Protein AF-W1Y6Q9-F1 (afdb_monomer)

InterPro domains:
  IPR003767 Malate/L-lactate dehydrogenase-like [PF02615] (8-57)
  IPR003767 Malate/L-lactate dehydrogenase-like [PTHR11091] (5-57)
  IPR036111 Malate/L-sulfolactate/L-lactate dehydrogenase-like superfamily [SSF89733] (6-57)
  IPR043144 Malate/L-sulfolactate/L-lactate dehydrogenase-like, alpha-helical domain [G3DSA:1.10.1530.10] (4-57)

Sequence (57 aa):
MESGHRFDAQTLHSFIQAVFRQMGSEEQEAKLVADHLIAANLAGHDSHGIGMIPSYV

Secondary structure (DSSP, 8-state):
--------HHHHHHHHHHHHHHTT--HHHHHHHHHHHHHHHHTT-GGGSGGGHHHH-

Solvent-accessible surface area (backbone atoms only — not comparable to full-atom values): 3360 Å² total; per-residue (Å²): 134,88,91,76,84,89,76,59,67,69,61,52,32,52,50,44,24,51,52,34,42,73,74,68,42,52,72,69,55,15,46,52,52,21,54,51,21,48,51,24,42,77,71,70,41,50,89,60,8,72,79,43,54,79,75,78,104

Nearest PDB structures (foldseek):
  2g8y-assembly1_B  TM=1.004E+00  e=2.043E-06  Escherichia coli K-12
  1x0a-assembly1_A  TM=9.736E-01  e=1.969E-02  Thermus thermophilus HB8
  1xrh-assembly1_B  TM=9.633E-01  e=1.512E-01  Escherichia coli
  7pkq-assembly1_v  TM=5.959E-01  e=1.631E+00  Chlamydomonas reinhardtii
  5zwa-assembly1_A  TM=7.010E-01  e=5.931E+00  Salmonella enterica

Organism: NCBI:txid408170

Structure (mmCIF, N/CA/C/O backbone):
data_AF-W1Y6Q9-F1
#
_entry.id   AF-W1Y6Q9-F1
#
loop_
_atom_site.group_PDB
_atom_site.id
_atom_site.type_symbol
_atom_site.label_atom_id
_atom_site.label_alt_id
_atom_site.label_comp_id
_atom_site.label_asym_id
_atom_site.label_entity_id
_atom_site.label_seq_id
_atom_site.pdbx_PDB_ins_code
_atom_site.Cartn_x
_atom_site.Cartn_y
_atom_site.Cartn_z
_atom_site.occupancy
_atom_site.B_iso_or_equiv
_atom_site.auth_seq_id
_atom_site.auth_comp_id
_atom_site.auth_asym_id
_atom_site.auth_atom_id
_atom_site.pdbx_PDB_model_num
ATOM 1 N N . MET A 1 1 ? 3.965 -10.950 -24.304 1.00 47.56 1 MET A N 1
ATOM 2 C CA . MET A 1 1 ? 2.780 -10.973 -23.425 1.00 47.56 1 MET A CA 1
ATOM 3 C C . MET A 1 1 ? 3.082 -10.035 -22.275 1.00 47.56 1 MET A C 1
ATOM 5 O O . MET A 1 1 ? 3.943 -10.366 -21.474 1.00 47.56 1 MET A O 1
ATOM 9 N N . GLU A 1 2 ? 2.488 -8.846 -22.237 1.00 60.19 2 GLU A N 1
ATOM 10 C CA . GLU A 1 2 ? 2.619 -7.972 -21.065 1.00 60.19 2 GLU A CA 1
ATOM 11 C C . GLU A 1 2 ? 1.639 -8.467 -19.998 1.00 60.19 2 GLU A C 1
ATOM 13 O O . GLU A 1 2 ? 0.450 -8.172 -20.044 1.00 60.19 2 GLU A O 1
ATOM 18 N N . SER A 1 3 ? 2.115 -9.309 -19.082 1.00 78.50 3 SER A N 1
ATOM 19 C CA . SER A 1 3 ? 1.310 -9.904 -18.008 1.00 78.50 3 SER A CA 1
ATOM 20 C C . SER A 1 3 ? 1.377 -9.069 -16.724 1.00 78.50 3 SER A C 1
ATOM 22 O O . SER A 1 3 ? 1.692 -9.595 -15.659 1.00 78.50 3 SER A O 1
ATOM 24 N N . GLY A 1 4 ? 1.147 -7.760 -16.833 1.00 86.38 4 GLY A N 1
ATOM 25 C CA . GLY A 1 4 ? 1.206 -6.823 -15.711 1.00 86.38 4 GLY A CA 1
ATOM 26 C C . GLY A 1 4 ? -0.063 -5.987 -15.592 1.00 86.38 4 GLY A C 1
ATOM 27 O O . GLY A 1 4 ? -0.727 -5.697 -16.586 1.00 86.38 4 GLY A O 1
ATOM 28 N N . HIS A 1 5 ? -0.385 -5.575 -14.369 1.00 94.94 5 HIS A N 1
ATOM 29 C CA . HIS A 1 5 ? -1.475 -4.646 -14.091 1.00 94.94 5 HIS A CA 1
ATOM 30 C C . HIS A 1 5 ? -0.897 -3.297 -13.670 1.00 94.94 5 HIS A C 1
ATOM 32 O O . HIS A 1 5 ? 0.095 -3.238 -12.945 1.00 94.94 5 HIS A O 1
ATOM 38 N N . ARG A 1 6 ? -1.531 -2.209 -1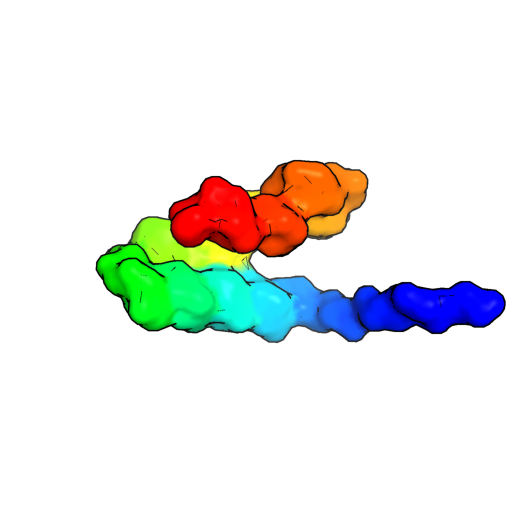4.112 1.00 96.00 6 ARG A N 1
ATOM 39 C CA . ARG A 1 6 ? -1.281 -0.874 -13.568 1.00 96.00 6 ARG A CA 1
ATOM 40 C C . ARG A 1 6 ? -2.418 -0.519 -12.631 1.00 96.00 6 ARG A C 1
ATOM 42 O O . ARG A 1 6 ? -3.582 -0.636 -13.005 1.00 96.00 6 ARG A O 1
ATOM 49 N N . PHE A 1 7 ? -2.056 -0.071 -11.442 1.00 97.62 7 PHE A N 1
ATOM 50 C CA . PHE A 1 7 ? -2.993 0.393 -10.433 1.00 97.62 7 PHE A CA 1
ATOM 51 C C . PHE A 1 7 ? -2.746 1.872 -10.164 1.00 97.62 7 PHE A C 1
ATOM 53 O O . PHE A 1 7 ? -1.606 2.334 -10.192 1.00 97.62 7 PHE A O 1
ATOM 60 N N . ASP A 1 8 ? -3.824 2.606 -9.915 1.00 98.38 8 ASP A N 1
ATOM 61 C CA . ASP A 1 8 ? -3.747 3.966 -9.398 1.00 98.38 8 ASP A CA 1
ATOM 62 C C . ASP A 1 8 ? -3.202 3.955 -7.959 1.00 98.38 8 ASP A C 1
ATOM 64 O O . ASP A 1 8 ? -3.587 3.111 -7.144 1.00 98.38 8 ASP A O 1
ATOM 68 N N . ALA A 1 9 ? -2.303 4.889 -7.646 1.00 98.25 9 ALA A N 1
ATOM 69 C CA . ALA A 1 9 ? -1.589 4.902 -6.374 1.00 98.25 9 ALA A CA 1
ATOM 70 C C . ALA A 1 9 ? -2.523 5.184 -5.187 1.00 98.25 9 ALA A C 1
ATOM 72 O O . ALA A 1 9 ? -2.410 4.523 -4.157 1.00 98.25 9 ALA A O 1
ATOM 73 N N . GLN A 1 10 ? -3.471 6.116 -5.327 1.00 98.44 10 GLN A N 1
ATOM 74 C CA . GLN A 1 10 ? -4.447 6.437 -4.277 1.00 98.44 10 GLN A CA 1
ATOM 75 C C . GLN A 1 10 ? -5.410 5.274 -4.018 1.00 98.44 10 GLN A C 1
ATOM 77 O O . GLN A 1 10 ? -5.754 4.980 -2.869 1.00 98.44 10 GLN A O 1
ATOM 82 N N . THR A 1 11 ? -5.816 4.584 -5.081 1.00 98.50 11 THR A N 1
ATOM 83 C CA . THR A 1 11 ? -6.661 3.390 -4.992 1.00 98.50 11 THR A CA 1
ATOM 84 C C . THR A 1 11 ? -5.926 2.268 -4.262 1.00 98.50 11 THR A C 1
ATOM 86 O O . THR A 1 11 ? -6.476 1.662 -3.342 1.00 98.50 11 THR A O 1
ATOM 89 N N . LEU A 1 12 ? -4.660 2.027 -4.617 1.00 98.12 12 LEU A N 1
ATOM 90 C CA . LEU A 1 12 ? -3.841 1.002 -3.978 1.00 98.12 12 LEU A CA 1
ATOM 91 C C . LEU A 1 12 ? -3.541 1.347 -2.512 1.00 98.12 12 LEU A C 1
ATOM 93 O O . LEU A 1 12 ? -3.640 0.484 -1.649 1.00 98.12 12 LEU A O 1
ATOM 97 N N . HIS A 1 13 ? -3.266 2.616 -2.206 1.00 98.56 13 HIS A N 1
ATOM 98 C CA . HIS A 1 13 ? -3.094 3.106 -0.835 1.00 98.56 13 HIS A CA 1
ATOM 99 C C . HIS A 1 13 ? -4.323 2.830 0.036 1.00 98.56 13 HIS A C 1
ATOM 101 O O . HIS A 1 13 ? -4.205 2.276 1.129 1.00 98.56 13 HIS A O 1
ATOM 107 N N . SER A 1 14 ? -5.512 3.144 -0.482 1.00 98.56 14 SER A N 1
ATOM 108 C CA . SER A 1 14 ? -6.782 2.913 0.216 1.00 98.56 14 SER A CA 1
ATOM 109 C C . SER A 1 14 ? -7.052 1.421 0.431 1.00 98.56 14 SER A C 1
ATOM 111 O O . SER A 1 14 ? -7.518 1.025 1.499 1.00 98.56 14 SER A O 1
ATOM 113 N N . PHE A 1 15 ? -6.715 0.582 -0.555 1.00 98.38 15 PHE A N 1
ATOM 114 C CA . PHE A 1 15 ? -6.789 -0.873 -0.427 1.00 98.38 15 PHE A CA 1
ATOM 115 C C . PHE A 1 15 ? -5.888 -1.389 0.702 1.00 98.38 15 PHE A C 1
ATOM 117 O O . PHE A 1 15 ? -6.353 -2.140 1.556 1.00 98.38 15 PHE A O 1
ATOM 124 N N . ILE A 1 16 ? -4.627 -0.950 0.749 1.00 98.06 16 ILE A N 1
ATOM 125 C CA . ILE A 1 16 ? -3.678 -1.364 1.788 1.00 98.06 16 ILE A CA 1
ATOM 126 C C . ILE A 1 16 ? -4.189 -0.958 3.174 1.00 98.06 16 ILE A C 1
ATOM 128 O O . ILE A 1 16 ? -4.225 -1.795 4.075 1.00 98.06 16 ILE A O 1
ATOM 132 N N . GLN A 1 17 ? -4.651 0.286 3.340 1.00 98.44 17 GLN A N 1
ATOM 133 C CA . GLN A 1 17 ? -5.250 0.724 4.604 1.00 98.44 17 GLN A CA 1
ATOM 134 C C . GLN A 1 17 ? -6.415 -0.180 5.019 1.00 98.44 17 GLN A C 1
ATOM 136 O O . GLN A 1 17 ? -6.456 -0.635 6.159 1.00 98.44 17 GLN A O 1
ATOM 141 N N . ALA A 1 18 ? -7.341 -0.479 4.102 1.00 98.31 18 ALA A N 1
ATOM 142 C CA . ALA A 1 18 ? -8.492 -1.331 4.392 1.00 98.31 18 ALA A CA 1
ATOM 143 C C . ALA A 1 18 ? -8.079 -2.745 4.834 1.00 98.31 18 ALA A C 1
ATOM 145 O O . ALA A 1 18 ? -8.665 -3.276 5.778 1.00 98.31 18 ALA A O 1
ATOM 146 N N . VAL A 1 19 ? -7.048 -3.328 4.209 1.00 97.69 19 VAL A N 1
ATOM 147 C CA . VAL A 1 19 ? -6.486 -4.626 4.615 1.00 97.69 19 VAL A CA 1
ATOM 148 C C . VAL A 1 19 ? -5.992 -4.570 6.062 1.00 97.69 19 VAL A C 1
ATOM 150 O O . VAL A 1 19 ? -6.468 -5.349 6.883 1.00 97.69 19 VAL A O 1
ATOM 153 N N . PHE A 1 20 ? -5.121 -3.620 6.417 1.00 97.88 20 PHE A N 1
ATOM 154 C CA . PHE A 1 20 ? -4.588 -3.525 7.786 1.00 97.88 20 PHE A CA 1
ATOM 155 C C . PHE A 1 20 ? -5.668 -3.206 8.827 1.00 97.88 20 PHE A C 1
ATOM 157 O O . PHE A 1 20 ? -5.681 -3.804 9.902 1.00 97.88 20 PHE A O 1
ATOM 164 N N . ARG A 1 21 ? -6.645 -2.345 8.504 1.00 98.12 21 ARG A N 1
ATOM 165 C CA . ARG A 1 21 ? -7.805 -2.108 9.383 1.00 98.12 21 ARG A CA 1
ATOM 166 C C . ARG A 1 21 ? -8.602 -3.388 9.627 1.00 98.12 21 ARG A C 1
ATOM 168 O O . ARG A 1 21 ? -8.997 -3.649 10.759 1.00 98.12 21 ARG A O 1
ATOM 175 N N . GLN A 1 22 ? -8.819 -4.197 8.590 1.00 97.50 22 GLN A N 1
ATOM 176 C CA . GLN A 1 22 ? -9.531 -5.470 8.712 1.00 97.50 22 GLN A CA 1
ATOM 177 C C . GLN A 1 22 ? -8.741 -6.510 9.522 1.00 97.50 22 GLN A C 1
ATOM 179 O O . GLN A 1 22 ? -9.344 -7.387 10.143 1.00 97.50 22 GLN A O 1
ATOM 184 N N . MET A 1 23 ? -7.414 -6.391 9.549 1.00 95.38 23 MET A N 1
ATOM 185 C CA . MET A 1 23 ? -6.518 -7.204 10.374 1.00 95.38 23 MET A CA 1
ATOM 186 C C . MET A 1 23 ? -6.429 -6.748 11.837 1.00 95.38 23 MET A C 1
ATOM 188 O O . MET A 1 23 ? -5.829 -7.446 12.650 1.00 95.38 23 MET A O 1
ATOM 192 N N . GLY A 1 24 ? -7.056 -5.623 12.190 1.00 97.12 24 GLY A N 1
ATOM 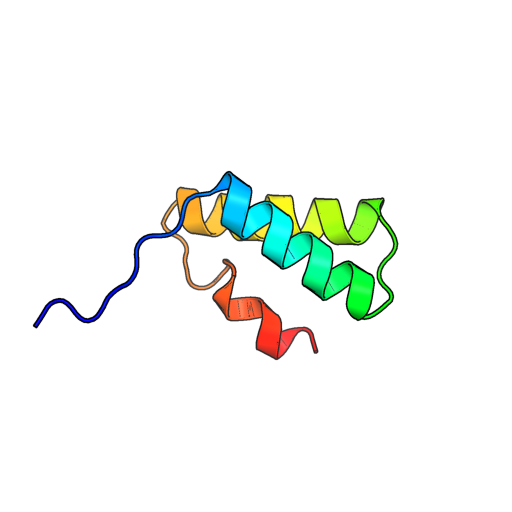193 C CA . GLY A 1 24 ? -7.125 -5.119 13.561 1.00 97.12 24 GLY A CA 1
ATOM 194 C C . GLY A 1 24 ? -6.184 -3.955 13.868 1.00 97.12 24 GLY A C 1
ATOM 195 O O . GLY A 1 24 ? -6.205 -3.473 14.999 1.00 97.12 24 GLY A O 1
ATOM 196 N N . SER A 1 25 ? -5.411 -3.466 12.893 1.00 97.81 25 SER A N 1
ATOM 197 C CA . SER A 1 25 ? -4.598 -2.260 13.073 1.00 97.81 25 SER A CA 1
ATOM 198 C C . SER A 1 25 ? -5.469 -1.036 13.350 1.00 97.81 25 SER A C 1
ATOM 200 O O . SER A 1 25 ? -6.551 -0.849 12.775 1.00 97.81 25 SER A O 1
ATOM 202 N N . GLU A 1 26 ? -4.956 -0.149 14.197 1.00 98.38 26 GLU A N 1
ATOM 203 C CA . GLU A 1 26 ? -5.536 1.174 14.398 1.00 98.38 26 GLU A CA 1
ATOM 204 C C . GLU A 1 26 ? -5.445 2.023 13.121 1.00 98.38 26 GLU A C 1
ATOM 206 O O . GLU A 1 26 ? -4.662 1.753 12.209 1.00 98.38 26 GLU A O 1
ATOM 211 N N . GLU A 1 27 ? -6.244 3.091 13.052 1.00 97.94 27 GLU A N 1
ATOM 212 C CA . GLU A 1 27 ? -6.293 3.978 11.884 1.00 97.94 27 GLU A CA 1
ATOM 213 C C . GLU A 1 27 ? -4.936 4.546 11.498 1.00 97.94 27 GLU A C 1
ATOM 215 O O . GLU A 1 27 ? -4.533 4.486 10.336 1.00 97.94 27 GLU A O 1
ATOM 220 N N . GLN A 1 28 ? -4.228 5.065 12.496 1.00 98.38 28 GLN A N 1
ATOM 221 C CA . GLN A 1 28 ? -2.937 5.689 12.287 1.00 98.38 28 GLN A CA 1
ATOM 222 C C . GLN A 1 28 ? -1.893 4.664 11.836 1.00 98.38 28 GLN A C 1
ATOM 224 O O . GLN A 1 28 ? -1.103 4.960 10.943 1.00 98.38 28 GLN A O 1
ATOM 229 N N . GLU A 1 29 ? -1.903 3.461 12.413 1.00 98.25 29 GLU A N 1
ATOM 230 C CA . GLU A 1 29 ? -0.981 2.389 12.034 1.00 98.25 29 GLU A CA 1
ATOM 231 C C 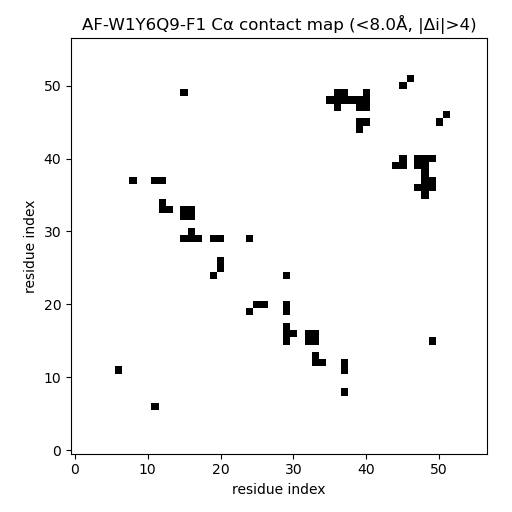. GLU A 1 29 ? -1.223 1.942 10.589 1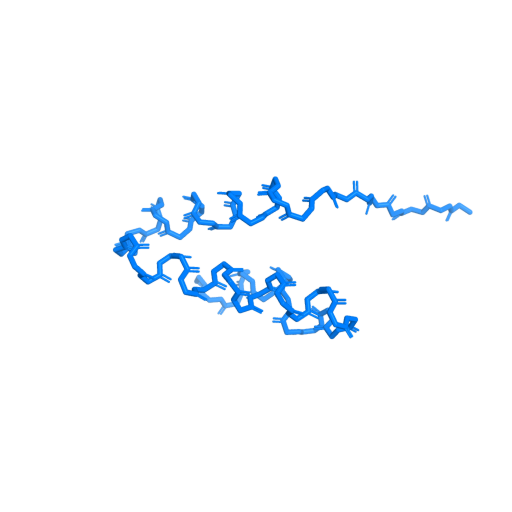.00 98.25 29 GLU A C 1
ATOM 233 O O . GLU A 1 29 ? -0.298 1.962 9.777 1.00 98.25 29 GLU A O 1
ATOM 238 N N . ALA A 1 30 ? -2.475 1.642 10.229 1.00 98.38 30 ALA A N 1
ATOM 239 C CA . ALA A 1 30 ? -2.837 1.242 8.871 1.00 98.38 30 ALA A CA 1
ATOM 240 C C . ALA A 1 30 ? -2.452 2.312 7.836 1.00 98.38 30 ALA A C 1
ATOM 242 O O . ALA A 1 30 ? -1.936 1.989 6.762 1.00 98.38 30 ALA A O 1
ATOM 243 N N . LYS A 1 31 ? -2.655 3.594 8.172 1.00 98.50 31 LYS A N 1
ATOM 244 C CA . LYS A 1 31 ? -2.243 4.716 7.326 1.00 98.50 31 LYS A CA 1
ATOM 245 C C . LYS A 1 31 ? -0.724 4.769 7.149 1.00 98.50 31 LYS A C 1
ATOM 24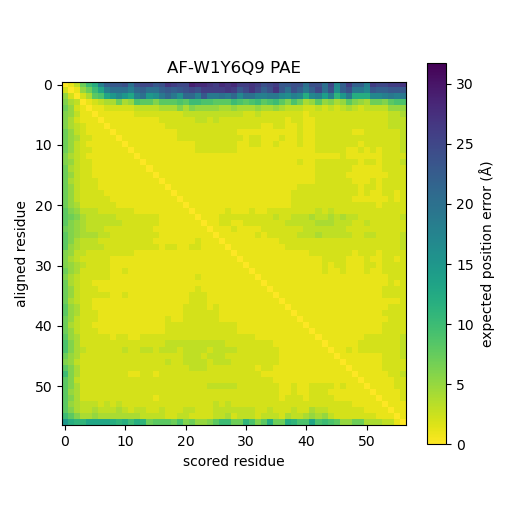7 O O . LYS A 1 31 ? -0.264 4.901 6.018 1.00 98.50 31 LYS A O 1
ATOM 252 N N . LEU A 1 32 ? 0.049 4.664 8.231 1.00 98.62 32 LEU A N 1
ATOM 253 C CA . LEU A 1 32 ? 1.515 4.715 8.175 1.00 98.62 32 LEU A CA 1
ATOM 254 C C . LEU A 1 32 ? 2.095 3.566 7.342 1.00 98.62 32 LEU A C 1
ATOM 256 O O . LEU A 1 32 ? 2.997 3.792 6.534 1.00 98.62 32 LEU A O 1
ATOM 260 N N . VAL A 1 33 ? 1.553 2.355 7.493 1.00 98.12 33 VAL A N 1
ATOM 261 C CA . VAL A 1 33 ? 1.959 1.202 6.679 1.00 98.12 33 VAL A CA 1
ATOM 262 C C . VAL A 1 33 ? 1.638 1.451 5.203 1.00 98.12 33 VAL A C 1
ATOM 264 O O . VAL A 1 33 ? 2.515 1.298 4.354 1.00 98.12 33 VAL A O 1
ATOM 267 N N . ALA A 1 34 ? 0.423 1.903 4.881 1.00 98.44 34 ALA A N 1
ATOM 268 C CA . ALA A 1 34 ? 0.042 2.209 3.503 1.00 98.44 34 ALA A CA 1
ATOM 269 C C . ALA A 1 34 ? 0.904 3.316 2.874 1.00 98.44 34 ALA A C 1
ATOM 271 O O . ALA A 1 34 ? 1.334 3.172 1.728 1.00 98.44 34 ALA A O 1
ATOM 272 N N . ASP A 1 35 ? 1.198 4.386 3.620 1.00 98.69 35 ASP A N 1
ATOM 273 C CA . ASP A 1 35 ? 2.091 5.463 3.180 1.00 98.69 35 ASP A CA 1
ATOM 274 C C . ASP A 1 35 ? 3.473 4.899 2.799 1.00 98.69 35 ASP A C 1
AT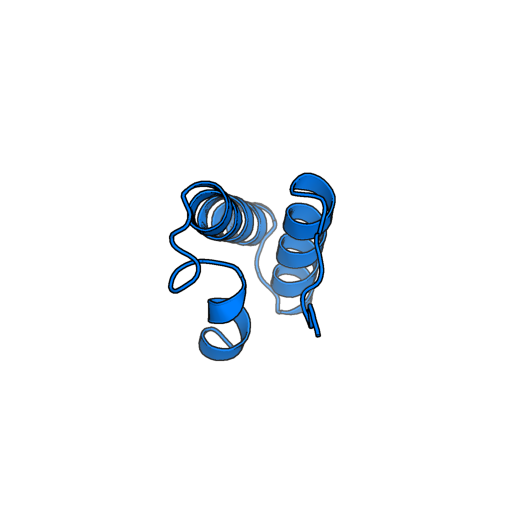OM 276 O O . ASP A 1 35 ? 3.999 5.215 1.731 1.00 98.69 35 ASP A O 1
ATOM 280 N N . HIS A 1 36 ? 4.044 4.032 3.643 1.00 98.56 36 HIS A N 1
ATOM 281 C CA . HIS A 1 36 ? 5.382 3.480 3.431 1.00 98.56 36 HIS A CA 1
ATOM 282 C C . HIS A 1 36 ? 5.444 2.517 2.238 1.00 98.56 36 HIS A C 1
ATOM 284 O O . HIS A 1 36 ? 6.317 2.654 1.379 1.00 98.56 36 HIS A O 1
ATOM 290 N N . LEU A 1 37 ? 4.496 1.578 2.145 1.00 98.50 37 LEU A N 1
ATOM 291 C CA . LEU A 1 37 ? 4.474 0.587 1.066 1.00 98.50 37 LEU A CA 1
ATOM 292 C C . LEU A 1 37 ? 4.249 1.245 -0.304 1.00 98.50 37 LEU A C 1
ATOM 294 O O . LEU A 1 37 ? 4.927 0.908 -1.275 1.00 98.50 37 LEU A O 1
ATOM 298 N N . ILE A 1 38 ? 3.347 2.229 -0.389 1.00 98.50 38 ILE A N 1
ATOM 299 C CA . ILE A 1 38 ? 3.107 2.959 -1.641 1.00 98.50 38 ILE A CA 1
ATOM 300 C C . ILE A 1 38 ? 4.300 3.835 -2.014 1.00 98.50 38 ILE A C 1
ATOM 302 O O . ILE A 1 38 ? 4.658 3.886 -3.190 1.00 98.50 38 ILE A O 1
ATOM 306 N N . ALA A 1 39 ? 4.956 4.483 -1.047 1.00 98.56 39 ALA A N 1
ATOM 307 C CA . ALA A 1 39 ? 6.176 5.238 -1.316 1.00 98.56 39 ALA A CA 1
ATOM 308 C C . ALA A 1 39 ? 7.284 4.342 -1.897 1.00 98.56 39 ALA A C 1
ATOM 310 O O . ALA A 1 39 ? 7.943 4.743 -2.856 1.00 98.56 39 ALA A O 1
ATOM 311 N N . ALA A 1 40 ? 7.447 3.117 -1.385 1.00 98.62 40 ALA A N 1
ATOM 312 C CA . ALA A 1 40 ? 8.395 2.149 -1.932 1.00 98.62 40 ALA A CA 1
ATOM 313 C C . ALA A 1 40 ? 8.053 1.753 -3.381 1.00 98.62 40 ALA A C 1
ATOM 315 O O . ALA A 1 40 ? 8.939 1.783 -4.237 1.00 98.62 40 ALA A O 1
ATOM 316 N N . ASN A 1 41 ? 6.780 1.466 -3.690 1.00 98.31 41 ASN A N 1
ATOM 317 C CA . ASN A 1 41 ? 6.353 1.175 -5.066 1.00 98.31 41 ASN A CA 1
ATOM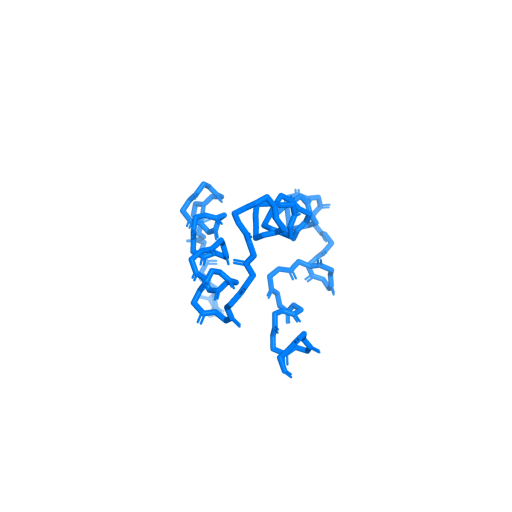 318 C C . ASN A 1 41 ? 6.571 2.373 -6.011 1.00 98.31 41 ASN A C 1
ATOM 320 O O . ASN A 1 41 ? 7.102 2.206 -7.106 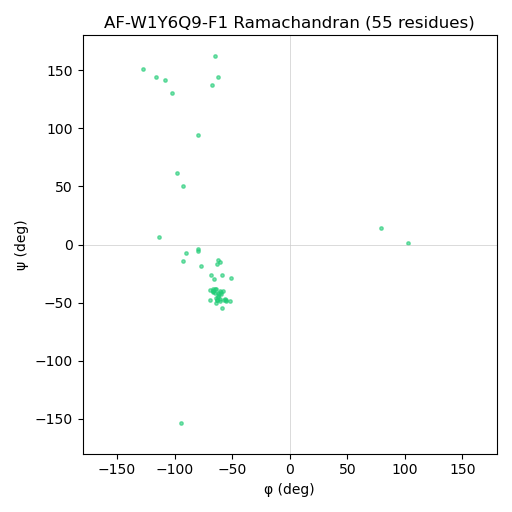1.00 98.31 41 ASN A O 1
ATOM 324 N N . LEU A 1 42 ? 6.220 3.593 -5.590 1.00 98.31 42 LEU A N 1
ATOM 325 C CA . LEU A 1 42 ? 6.416 4.808 -6.396 1.00 98.31 42 LEU A CA 1
ATOM 326 C C . LEU A 1 42 ? 7.897 5.136 -6.631 1.00 98.31 42 LEU A C 1
ATOM 328 O O . LEU A 1 42 ? 8.241 5.697 -7.670 1.00 98.31 42 LEU A O 1
ATOM 332 N N . ALA A 1 43 ? 8.772 4.771 -5.694 1.00 98.25 43 ALA A N 1
ATOM 333 C CA . ALA A 1 43 ? 10.219 4.905 -5.832 1.00 98.25 43 ALA A CA 1
ATOM 334 C C . ALA A 1 43 ? 10.865 3.783 -6.674 1.00 98.25 43 ALA A C 1
ATOM 336 O O . ALA A 1 43 ? 12.069 3.825 -6.917 1.00 98.25 43 ALA A O 1
ATOM 337 N N . GLY A 1 44 ? 10.095 2.782 -7.120 1.00 97.69 44 GLY A N 1
ATOM 338 C CA . GLY A 1 44 ? 10.596 1.631 -7.881 1.00 97.69 44 GLY A CA 1
ATOM 339 C C . GLY A 1 44 ? 11.259 0.542 -7.027 1.00 97.69 44 GLY A C 1
ATOM 340 O O . GLY A 1 44 ? 11.931 -0.339 -7.560 1.00 97.69 44 GLY A O 1
ATOM 341 N N . HIS A 1 45 ? 11.080 0.578 -5.705 1.00 98.31 45 HIS A N 1
ATOM 342 C CA . HIS A 1 45 ? 11.584 -0.420 -4.760 1.00 98.31 45 HIS A CA 1
ATOM 343 C C . HIS A 1 45 ? 10.492 -1.442 -4.399 1.00 98.31 45 HIS A C 1
ATOM 345 O O . HIS A 1 45 ? 10.112 -1.583 -3.238 1.00 98.31 45 HIS A O 1
ATOM 351 N N . ASP A 1 46 ? 9.990 -2.184 -5.393 1.00 97.00 46 ASP A N 1
ATOM 352 C CA . ASP A 1 46 ? 8.831 -3.083 -5.236 1.00 97.00 46 ASP A CA 1
ATOM 353 C C . ASP A 1 46 ? 9.010 -4.186 -4.181 1.00 97.00 46 ASP A C 1
ATOM 355 O O . ASP A 1 46 ? 8.032 -4.622 -3.574 1.00 97.00 46 ASP A O 1
ATOM 359 N N . SER A 1 47 ? 10.253 -4.596 -3.903 1.00 96.88 47 SER A N 1
ATOM 360 C CA . SER A 1 47 ? 10.582 -5.556 -2.840 1.00 96.88 47 SER A CA 1
ATOM 361 C C . SER A 1 47 ? 10.236 -5.069 -1.431 1.00 96.88 47 SER A C 1
ATOM 363 O O . SER A 1 47 ? 10.169 -5.882 -0.519 1.00 96.88 47 SER A O 1
ATOM 365 N N . HIS A 1 48 ? 10.020 -3.764 -1.255 1.00 97.75 48 HIS A N 1
ATOM 366 C CA . HIS A 1 48 ? 9.608 -3.138 0.004 1.00 97.75 48 HIS A CA 1
ATOM 367 C C . HIS A 1 48 ? 8.186 -2.551 -0.085 1.00 97.75 48 HIS A C 1
ATOM 369 O O . HIS A 1 48 ? 7.750 -1.858 0.830 1.00 97.75 48 HIS A O 1
ATOM 375 N N . GLY A 1 49 ? 7.477 -2.782 -1.196 1.00 97.75 49 GLY A N 1
ATOM 376 C CA . GLY A 1 49 ? 6.140 -2.247 -1.448 1.00 97.75 49 GLY A CA 1
ATOM 377 C C . GLY A 1 49 ? 5.019 -3.208 -1.060 1.00 97.75 49 GLY A C 1
ATOM 378 O O . GLY A 1 49 ? 5.184 -4.088 -0.217 1.00 97.75 49 GLY A O 1
ATOM 379 N N . ILE A 1 50 ? 3.866 -3.077 -1.720 1.00 97.25 50 ILE A N 1
ATOM 380 C CA . ILE A 1 50 ? 2.654 -3.864 -1.426 1.00 97.25 50 ILE A CA 1
ATOM 381 C C . ILE A 1 50 ? 2.879 -5.388 -1.371 1.00 97.25 50 ILE A C 1
ATOM 383 O O . ILE A 1 50 ? 2.197 -6.084 -0.620 1.00 97.25 50 ILE A O 1
ATOM 387 N N . GLY A 1 51 ? 3.858 -5.920 -2.112 1.00 96.38 51 GLY A N 1
ATOM 388 C CA . GLY A 1 51 ? 4.201 -7.346 -2.107 1.00 96.38 51 GLY A CA 1
ATOM 389 C C . GLY A 1 51 ? 4.643 -7.891 -0.743 1.00 96.38 51 GLY A C 1
ATOM 390 O O . GLY A 1 51 ? 4.637 -9.103 -0.556 1.00 96.38 51 GLY A O 1
ATOM 391 N N . MET A 1 52 ? 4.976 -7.020 0.215 1.00 97.38 52 MET A N 1
ATOM 392 C CA . MET A 1 52 ? 5.329 -7.399 1.584 1.00 97.38 52 MET A CA 1
ATOM 393 C C . MET A 1 52 ? 4.126 -7.770 2.454 1.00 97.38 52 MET A C 1
ATOM 395 O O . MET A 1 52 ? 4.317 -8.447 3.462 1.00 97.38 52 MET A O 1
ATOM 399 N N . ILE A 1 53 ? 2.898 -7.383 2.082 1.00 96.38 53 ILE A N 1
ATOM 400 C CA . ILE A 1 53 ? 1.705 -7.614 2.917 1.00 96.38 53 ILE A CA 1
ATOM 401 C C . ILE A 1 53 ? 1.571 -9.083 3.350 1.00 96.38 53 ILE A C 1
ATOM 403 O O . ILE A 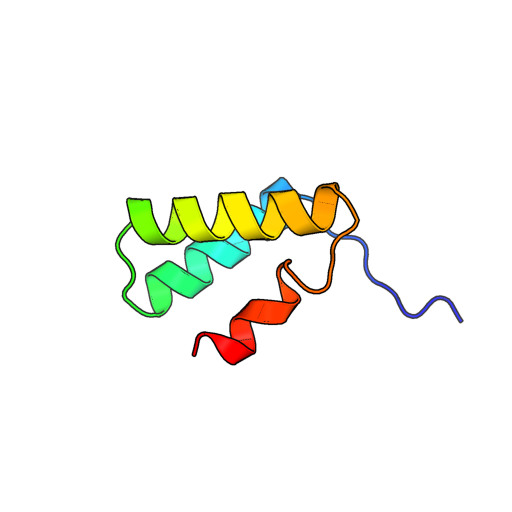1 53 ? 1.455 -9.302 4.550 1.00 96.38 53 ILE A O 1
ATOM 407 N N . PRO A 1 54 ? 1.683 -10.101 2.468 1.00 95.81 54 PRO A N 1
ATOM 408 C CA . PRO A 1 54 ? 1.589 -11.504 2.883 1.00 95.81 54 PRO A CA 1
ATOM 409 C C . PRO A 1 54 ? 2.668 -11.979 3.868 1.00 95.81 54 PRO A C 1
ATOM 411 O O . PRO A 1 54 ? 2.536 -13.068 4.409 1.00 95.81 54 PRO A O 1
ATOM 414 N N . SER A 1 55 ? 3.747 -11.218 4.076 1.00 95.06 55 SER A N 1
ATOM 415 C CA . SER A 1 55 ? 4.785 -11.536 5.070 1.00 95.06 55 SER A CA 1
ATOM 416 C C . SER A 1 55 ? 4.546 -10.890 6.438 1.00 95.06 55 SER A C 1
ATOM 418 O O . SER A 1 55 ? 5.201 -11.265 7.406 1.00 95.06 55 SER A O 1
ATOM 420 N N . TYR A 1 56 ? 3.640 -9.911 6.520 1.00 91.31 56 TYR A N 1
ATOM 421 C CA . TYR A 1 56 ? 3.272 -9.233 7.768 1.00 91.31 56 TYR A CA 1
ATOM 422 C C . TYR A 1 56 ? 2.106 -9.912 8.491 1.00 91.31 56 TYR A C 1
ATOM 424 O O . TYR A 1 56 ? 1.769 -9.510 9.604 1.00 91.31 56 TYR A O 1
ATOM 432 N N . VAL A 1 57 ? 1.485 -10.901 7.843 1.00 80.00 57 VAL A N 1
ATOM 433 C CA . VAL A 1 57 ? 0.305 -11.628 8.321 1.00 80.00 57 VAL A CA 1
ATOM 434 C C . VAL A 1 57 ? 0.658 -12.989 8.899 1.00 80.00 57 VAL A C 1
ATOM 436 O O . VAL A 1 57 ? 1.602 -13.628 8.384 1.00 80.00 57 VAL A O 1
#

Radius of gyration: 11.55 Å; Cα contacts (8 Å, |Δi|>4): 39; chains: 1; bounding box: 21×18×38 Å

pLDDT: mean 95.28, std 8.87, range [47.56, 98.69]

Foldseek 3Di:
DPPDDDDDLVVQLVVQLVVVVVVPDDNVRSNVQSVFQSVCVVVVNNVSHPVCVVVVD

Mean predicted aligned error: 2.93 Å